Protein AF-A0A0W7X3B5-F1 (afdb_monomer)

Secondary structure (DSSP, 8-state):
----PPPP-PPPPPPTTGGGGS---SS---------TT-PPPPHHHHHHHHHHHHHHHHTT--

Nearest PDB structures (foldseek):
  7z1o-assembly1_Q  TM=4.247E-01  e=5.539E+00  Saccharomyces cerevisiae W303

Radius of gyration: 20.79 Å; Cα contacts (8 Å, |Δi|>4): 8; chains: 1; bounding box: 55×23×41 Å

Organism: NCBI:txid1765722

Foldseek 3Di:
DDDDDDDDPDDDDDDVCPCVVDPDDPADDDDDDDADPVNDDDDPVNVVVVVVVVCVVRVPPPD

Mean predicted aligned error: 12.83 Å

Solvent-accessible surface area (backbone atoms only — not comparable to full-atom values): 4631 Å² total; per-residue (Å²): 137,84,79,81,76,78,77,80,84,75,79,78,83,85,55,94,65,62,68,72,78,50,86,77,69,96,61,91,84,86,87,82,93,82,78,53,94,84,71,53,82,88,46,74,67,54,52,53,51,52,54,50,51,54,50,59,72,61,59,78,74,79,126

Structure (mmCIF, N/CA/C/O backbone):
data_AF-A0A0W7X3B5-F1
#
_entry.id   AF-A0A0W7X3B5-F1
#
loop_
_atom_site.group_PDB
_atom_site.id
_atom_site.type_symbol
_atom_site.label_atom_id
_atom_site.label_alt_id
_atom_site.label_comp_id
_atom_site.label_asym_id
_atom_site.label_entity_id
_atom_site.label_seq_id
_atom_site.pdbx_PDB_ins_code
_atom_site.Cartn_x
_atom_site.Cartn_y
_atom_site.Cartn_z
_atom_site.occupancy
_atom_site.B_iso_or_equiv
_atom_site.auth_seq_id
_atom_site.auth_comp_id
_atom_site.auth_asym_id
_atom_site.auth_atom_id
_atom_site.pdbx_PDB_model_num
ATOM 1 N N . MET A 1 1 ? -41.098 -7.649 -19.423 1.00 47.19 1 MET A N 1
ATOM 2 C CA . MET A 1 1 ? -39.849 -7.973 -18.705 1.00 47.19 1 MET A CA 1
ATOM 3 C C . MET A 1 1 ? -39.893 -7.244 -17.372 1.00 47.19 1 MET A C 1
ATOM 5 O O . MET A 1 1 ? -39.714 -6.035 -17.365 1.00 47.19 1 ME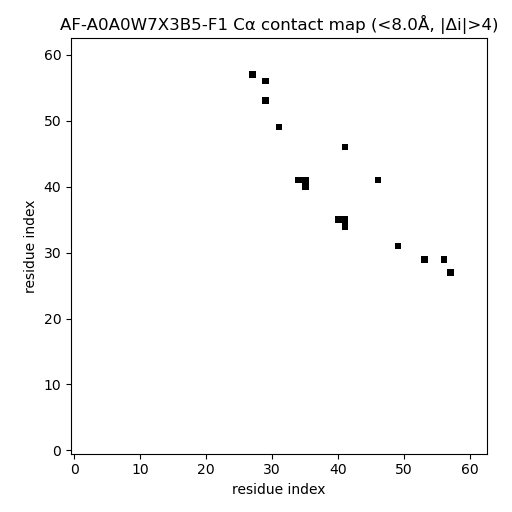T A O 1
ATOM 9 N N . SER A 1 2 ? -40.251 -7.927 -16.282 1.00 52.88 2 SER A N 1
ATOM 10 C CA . SER A 1 2 ? -40.295 -7.298 -14.954 1.00 52.88 2 SER A CA 1
ATOM 11 C C . SER A 1 2 ? -38.899 -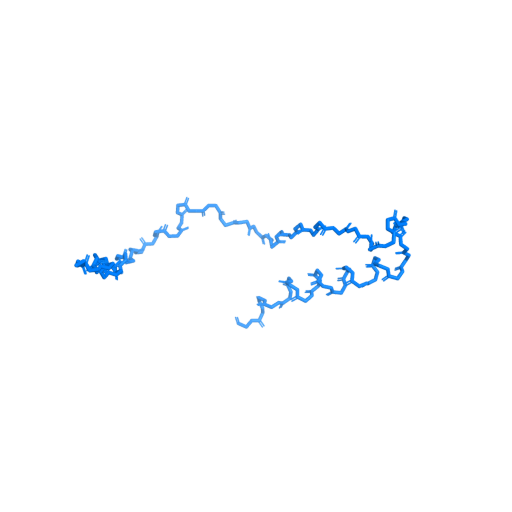7.290 -14.345 1.00 52.88 2 SER A C 1
ATOM 13 O O . SER A 1 2 ? -38.276 -8.343 -14.229 1.00 52.88 2 SER A O 1
ATOM 15 N N . ALA A 1 3 ? -38.414 -6.106 -13.979 1.00 54.50 3 ALA A N 1
ATOM 16 C CA . ALA A 1 3 ? -37.189 -5.947 -13.212 1.00 54.50 3 ALA A CA 1
ATOM 17 C C . ALA A 1 3 ? -37.406 -6.503 -11.796 1.00 54.50 3 ALA A C 1
ATOM 19 O O . ALA A 1 3 ? -38.334 -6.090 -11.101 1.00 54.50 3 ALA A O 1
ATOM 20 N N . LEU A 1 4 ? -36.567 -7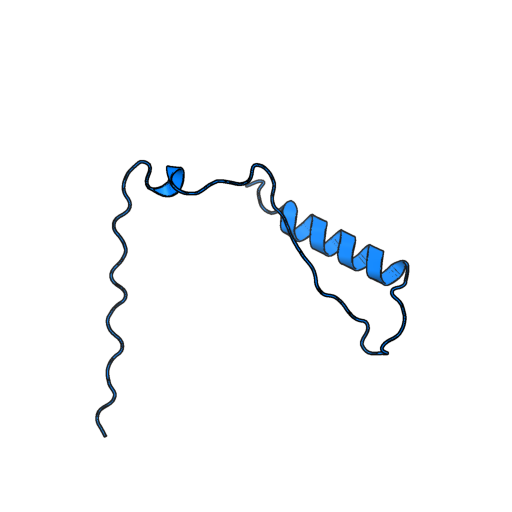.454 -11.383 1.00 54.22 4 LEU A N 1
ATOM 21 C CA . LEU A 1 4 ? -36.517 -7.930 -10.00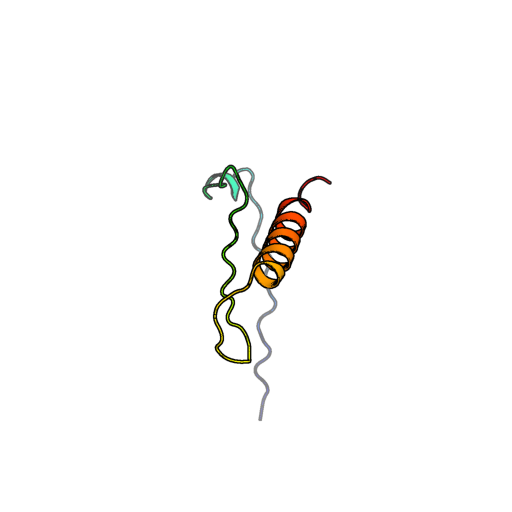5 1.00 54.22 4 LEU A CA 1
ATOM 22 C C . LEU A 1 4 ? -35.945 -6.785 -9.155 1.00 54.22 4 LEU A C 1
ATOM 24 O O . LEU A 1 4 ? -34.771 -6.441 -9.293 1.00 54.22 4 LEU A O 1
ATOM 28 N N . ALA A 1 5 ? -36.776 -6.146 -8.332 1.00 67.06 5 ALA A N 1
ATOM 29 C CA . ALA A 1 5 ? 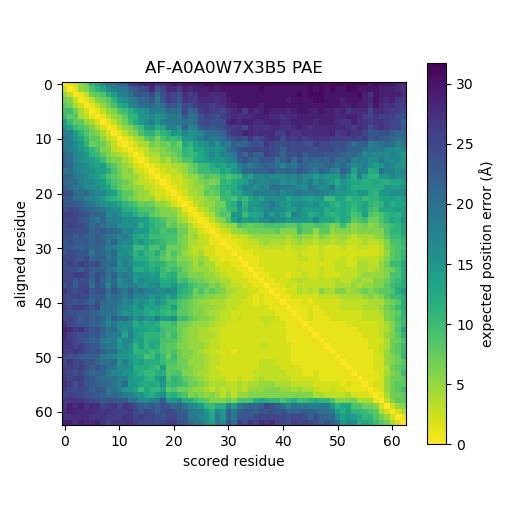-36.304 -5.144 -7.385 1.00 67.06 5 ALA A CA 1
ATOM 30 C C . ALA A 1 5 ? -35.341 -5.816 -6.393 1.00 67.06 5 ALA A C 1
ATOM 32 O O . ALA A 1 5 ? -35.682 -6.838 -5.796 1.00 67.06 5 ALA A O 1
ATOM 33 N N . ALA A 1 6 ? -34.132 -5.270 -6.240 1.00 67.19 6 ALA A N 1
ATOM 34 C CA . ALA A 1 6 ? -33.192 -5.747 -5.232 1.00 67.19 6 ALA A CA 1
ATOM 35 C C . ALA A 1 6 ? -33.817 -5.570 -3.833 1.00 67.19 6 ALA A C 1
ATOM 37 O O . ALA A 1 6 ? -34.432 -4.528 -3.584 1.00 67.19 6 ALA A O 1
ATOM 38 N N . PRO A 1 7 ? -33.700 -6.558 -2.926 1.00 66.12 7 PRO A N 1
ATOM 39 C CA . PRO A 1 7 ? -34.254 -6.432 -1.586 1.00 66.12 7 PRO A CA 1
ATOM 40 C C . PRO A 1 7 ? -33.593 -5.258 -0.858 1.00 66.12 7 PRO A C 1
ATOM 42 O O . PRO A 1 7 ? -32.391 -5.020 -1.000 1.00 66.12 7 PRO A O 1
ATOM 45 N N . ALA A 1 8 ? -34.391 -4.513 -0.092 1.00 69.12 8 ALA A N 1
ATOM 46 C CA . ALA A 1 8 ? -33.890 -3.437 0.750 1.00 69.12 8 ALA A CA 1
ATOM 47 C C . ALA A 1 8 ? -32.844 -4.002 1.720 1.00 69.12 8 ALA A C 1
ATOM 49 O O . ALA A 1 8 ? -33.081 -5.028 2.356 1.00 69.12 8 ALA A O 1
ATOM 50 N N . ALA A 1 9 ? -31.683 -3.353 1.811 1.00 69.31 9 ALA A N 1
ATOM 51 C CA . ALA A 1 9 ? -30.644 -3.747 2.749 1.00 69.31 9 ALA A CA 1
ATOM 52 C C . ALA A 1 9 ? -31.159 -3.539 4.180 1.00 69.31 9 ALA A C 1
ATOM 54 O O . ALA A 1 9 ? -31.240 -2.410 4.665 1.00 69.31 9 ALA A O 1
ATOM 55 N N . GLU A 1 10 ? -31.546 -4.626 4.840 1.00 74.06 10 GLU A N 1
ATOM 56 C CA . GLU A 1 10 ? -31.896 -4.612 6.253 1.00 74.06 10 GLU A CA 1
ATOM 57 C C . GLU A 1 10 ? -30.618 -4.373 7.065 1.00 74.06 10 GLU A C 1
ATOM 59 O O . GLU A 1 10 ? -29.610 -5.063 6.893 1.00 74.06 10 GLU A O 1
ATOM 64 N N . ALA A 1 11 ? -30.622 -3.341 7.906 1.00 72.19 11 ALA A N 1
ATOM 65 C CA . ALA A 1 11 ? -29.468 -3.017 8.729 1.00 72.19 11 ALA A CA 1
ATOM 66 C C . ALA A 1 11 ? -29.287 -4.095 9.807 1.00 72.19 11 ALA A C 1
ATOM 68 O O . ALA A 1 11 ? -30.181 -4.316 10.621 1.00 72.19 11 ALA A O 1
ATOM 69 N N . THR A 1 12 ? -28.119 -4.742 9.839 1.00 74.06 12 THR A N 1
ATOM 70 C CA . THR A 1 12 ? -27.773 -5.708 10.888 1.00 74.06 12 THR A CA 1
ATOM 71 C C . THR A 1 12 ? -27.831 -5.024 12.262 1.00 74.06 12 THR A C 1
ATOM 73 O O . THR A 1 12 ? -27.093 -4.055 12.472 1.00 74.06 12 THR A O 1
ATOM 76 N N . PRO A 1 13 ? -28.656 -5.506 13.212 1.00 72.31 13 PRO A N 1
ATOM 77 C CA . PRO A 1 13 ? -28.704 -4.954 14.561 1.00 72.31 13 PRO A CA 1
ATOM 78 C C . PRO A 1 13 ? -27.322 -5.038 15.213 1.00 72.31 13 PRO A C 1
ATOM 80 O O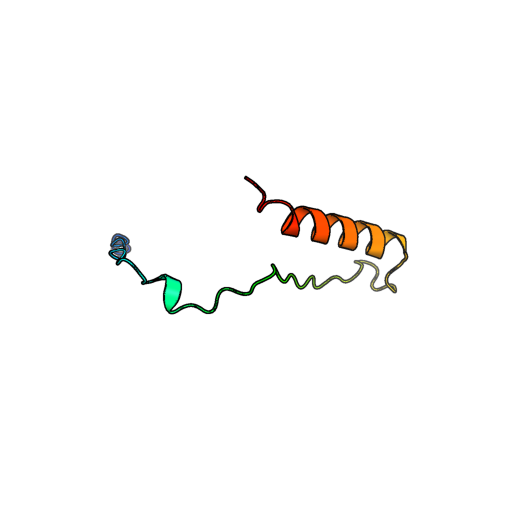 . PRO A 1 13 ? -26.702 -6.099 15.205 1.00 72.31 13 PRO A O 1
ATOM 83 N N . LEU A 1 14 ? -26.830 -3.928 15.763 1.00 79.12 14 LEU A N 1
ATOM 84 C CA . LEU A 1 14 ? -25.548 -3.889 16.466 1.00 79.12 14 LEU A CA 1
ATOM 85 C C . LEU A 1 14 ? -25.753 -4.294 17.930 1.00 79.12 14 LEU A C 1
ATOM 87 O O . LEU A 1 14 ? -26.496 -3.625 18.649 1.00 79.12 14 LEU A O 1
ATOM 91 N N . SER A 1 15 ? -25.081 -5.351 18.394 1.00 77.62 15 SER A N 1
ATOM 92 C CA . SER A 1 15 ? -25.051 -5.707 19.819 1.00 77.62 15 SER A CA 1
ATOM 93 C C . SER A 1 15 ? -23.767 -5.213 20.504 1.00 77.62 15 SER A C 1
ATOM 95 O O . SER A 1 15 ? -22.688 -5.225 19.894 1.00 77.62 15 SER A O 1
ATOM 97 N N . PRO A 1 16 ? -23.819 -4.829 21.795 1.00 78.62 16 PRO A N 1
ATOM 98 C CA . PRO A 1 16 ? -22.608 -4.629 22.584 1.00 78.62 16 PRO A CA 1
ATOM 99 C C . PRO A 1 16 ? -21.719 -5.879 22.504 1.00 78.62 16 PRO A C 1
ATOM 101 O O . PRO A 1 16 ? -22.194 -6.998 22.685 1.00 78.62 16 PRO A O 1
ATOM 104 N N . GLY A 1 17 ? -20.438 -5.705 22.174 1.00 74.62 17 GLY A N 1
ATOM 105 C CA . GLY A 1 17 ? -19.485 -6.816 22.054 1.00 74.62 17 GLY A CA 1
ATOM 106 C C . GLY A 1 17 ? -19.487 -7.572 20.718 1.00 74.62 17 GLY A C 1
ATOM 107 O O . GLY A 1 17 ? -18.628 -8.428 20.533 1.00 74.62 17 GLY A O 1
ATOM 108 N N . GLN A 1 18 ? -20.344 -7.231 19.748 1.00 80.44 18 GLN A N 1
ATOM 109 C CA . GLN A 1 18 ? -20.342 -7.864 18.415 1.00 80.44 18 GLN A CA 1
ATOM 110 C C . GLN A 1 18 ? -18.975 -7.778 17.715 1.00 80.44 18 GLN A C 1
ATOM 112 O O . GLN A 1 18 ? -18.544 -8.713 17.044 1.00 80.44 18 GLN A O 1
ATOM 117 N N . LEU A 1 19 ? -18.258 -6.670 17.918 1.00 77.12 19 LEU A N 1
ATOM 118 C CA . LEU A 1 19 ? -16.917 -6.467 17.367 1.00 77.12 19 LEU A CA 1
ATOM 119 C C . LEU A 1 19 ? -15.820 -7.226 18.128 1.00 77.12 19 LEU A C 1
ATOM 121 O O . LEU A 1 19 ? -14.761 -7.469 17.559 1.00 77.12 19 LEU A O 1
ATOM 125 N N . ALA A 1 20 ? -16.064 -7.640 19.377 1.00 77.81 20 ALA A N 1
ATOM 126 C CA . ALA A 1 20 ? -15.089 -8.384 20.180 1.00 77.81 20 ALA A CA 1
ATOM 127 C C . ALA A 1 20 ? -14.852 -9.811 19.651 1.00 77.81 20 ALA A C 1
ATOM 129 O O . ALA A 1 20 ? -13.832 -10.423 19.960 1.00 77.81 20 ALA A O 1
ATOM 130 N N . LEU A 1 21 ? -15.772 -10.326 18.825 1.00 80.44 21 LEU A N 1
ATOM 131 C CA . LEU A 1 21 ? -15.626 -11.605 18.125 1.00 80.44 21 LEU A CA 1
ATOM 132 C C . LEU A 1 21 ? -14.585 -11.544 16.998 1.00 80.44 21 LEU A C 1
ATOM 134 O O . LEU A 1 21 ? -14.055 -12.575 16.583 1.00 80.44 21 LEU A O 1
ATOM 138 N N . PHE A 1 22 ? -14.271 -10.345 16.504 1.00 79.19 22 PHE A N 1
ATOM 139 C CA . PHE A 1 22 ? -13.284 -10.152 15.453 1.00 79.19 22 PHE A CA 1
ATOM 140 C C . PHE A 1 22 ? -11.918 -9.886 16.075 1.00 79.19 22 PHE A C 1
ATOM 142 O O . PHE A 1 22 ? -11.751 -9.014 16.928 1.00 79.19 22 PHE A O 1
ATOM 149 N N . ARG A 1 23 ? -10.900 -10.619 15.616 1.00 74.44 23 ARG A N 1
ATOM 150 C CA . ARG A 1 23 ? -9.517 -10.334 16.002 1.00 74.44 23 ARG A CA 1
ATOM 151 C C . ARG A 1 23 ? -9.109 -8.980 15.432 1.00 74.44 23 ARG A C 1
ATOM 153 O O . ARG A 1 23 ? -8.792 -8.866 14.250 1.00 74.44 23 ARG A O 1
ATOM 160 N N . VAL A 1 24 ? -9.083 -7.961 16.283 1.00 72.38 24 VAL A N 1
ATOM 161 C CA . VAL A 1 24 ? -8.507 -6.663 15.938 1.00 72.38 24 VAL A CA 1
ATOM 162 C C . VAL A 1 24 ? -6.991 -6.822 15.911 1.00 72.38 24 VAL A C 1
ATOM 164 O O . VAL A 1 24 ? -6.360 -7.080 16.935 1.00 72.38 24 VAL A O 1
ATOM 167 N N . GLN A 1 25 ? -6.388 -6.692 14.731 1.00 72.06 25 GLN A N 1
ATOM 168 C CA . GLN A 1 25 ? -4.935 -6.611 14.636 1.00 72.06 25 GLN A CA 1
ATOM 169 C C . GLN A 1 25 ? -4.460 -5.323 15.316 1.00 72.06 25 GLN A C 1
ATOM 171 O O . GLN A 1 25 ? -4.972 -4.236 15.047 1.00 72.06 25 GLN A O 1
ATOM 176 N N . ALA A 1 26 ? -3.458 -5.442 16.191 1.00 71.94 26 ALA A N 1
ATOM 177 C CA . ALA A 1 26 ? -2.923 -4.314 16.955 1.00 71.94 26 ALA A CA 1
ATOM 178 C C . ALA A 1 26 ? -2.305 -3.217 16.068 1.00 71.94 26 ALA A C 1
ATOM 180 O O . ALA A 1 26 ? -2.139 -2.083 16.513 1.00 71.94 26 ALA A O 1
ATOM 181 N N . ARG A 1 27 ? -1.947 -3.541 14.818 1.00 73.31 27 ARG A N 1
ATOM 182 C CA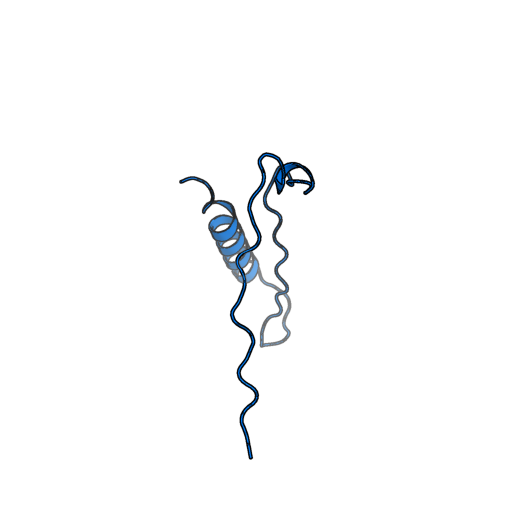 . ARG A 1 27 ? -1.356 -2.609 13.855 1.00 73.31 27 ARG A CA 1
ATOM 183 C C . ARG A 1 27 ? -2.008 -2.769 12.483 1.00 73.31 27 ARG A C 1
ATOM 185 O O . ARG A 1 27 ? -2.311 -3.900 12.105 1.00 73.31 27 ARG A O 1
ATOM 192 N N . PRO A 1 28 ? -2.206 -1.670 11.735 1.00 76.38 28 PRO A N 1
ATOM 193 C CA . PRO A 1 28 ? -2.654 -1.753 10.354 1.00 76.38 28 PRO A CA 1
ATOM 194 C C . PRO A 1 28 ? -1.601 -2.483 9.512 1.00 76.38 28 PRO A C 1
ATOM 196 O O . PRO A 1 28 ? -0.408 -2.194 9.609 1.00 76.38 28 PRO A O 1
ATOM 199 N N . HIS A 1 29 ? -2.056 -3.426 8.694 1.00 81.12 29 HIS A N 1
ATOM 200 C CA . HIS A 1 29 ? -1.236 -4.148 7.729 1.00 81.12 29 HIS A CA 1
ATOM 201 C C . HIS A 1 29 ? -1.682 -3.770 6.313 1.00 81.12 29 HIS A C 1
ATOM 203 O O . HIS A 1 29 ? -2.881 -3.700 6.044 1.00 81.12 29 HIS A O 1
ATOM 209 N N . LEU A 1 30 ? -0.725 -3.525 5.417 1.00 85.81 30 LEU A N 1
ATOM 210 C CA . LEU A 1 30 ? -0.972 -3.168 4.021 1.00 85.81 30 LEU A CA 1
ATOM 211 C C . LEU A 1 30 ? -0.034 -3.968 3.118 1.00 85.81 30 LEU A C 1
ATOM 213 O O . LEU A 1 30 ? 1.179 -3.951 3.315 1.00 85.81 30 LEU A O 1
ATOM 217 N N . THR A 1 31 ? -0.606 -4.595 2.097 1.00 91.81 31 THR A N 1
ATOM 218 C CA . THR A 1 31 ? 0.128 -5.211 0.990 1.00 91.81 31 THR A CA 1
ATOM 219 C C . THR A 1 31 ? -0.106 -4.369 -0.257 1.00 91.81 31 THR A C 1
ATOM 221 O O . THR A 1 31 ? -1.242 -3.979 -0.525 1.00 91.81 31 THR A O 1
ATOM 224 N N . ILE A 1 32 ? 0.964 -4.050 -0.989 1.00 90.94 32 ILE A N 1
ATOM 225 C CA . ILE A 1 32 ? 0.890 -3.310 -2.250 1.00 90.94 32 ILE A CA 1
ATOM 226 C C . ILE A 1 32 ? 1.552 -4.160 -3.327 1.00 90.94 32 ILE A C 1
ATOM 228 O O . ILE A 1 32 ? 2.772 -4.321 -3.323 1.00 90.94 32 ILE A O 1
ATOM 232 N N . ASP A 1 33 ? 0.742 -4.661 -4.251 1.00 93.31 33 ASP A N 1
ATOM 233 C CA . ASP A 1 33 ? 1.229 -5.318 -5.456 1.00 93.31 33 ASP A CA 1
ATOM 234 C C . ASP A 1 33 ? 1.565 -4.242 -6.490 1.00 93.31 33 ASP A C 1
ATOM 236 O O . ASP A 1 33 ? 0.702 -3.467 -6.910 1.00 93.31 33 ASP A O 1
ATOM 240 N N . TYR A 1 34 ? 2.840 -4.148 -6.861 1.00 91.62 34 TYR A N 1
ATOM 241 C CA . TYR A 1 34 ? 3.330 -3.118 -7.771 1.00 91.62 34 TYR A CA 1
ATOM 242 C C . TYR A 1 34 ? 4.299 -3.707 -8.790 1.00 91.62 34 TYR A C 1
ATOM 244 O O . TYR A 1 34 ? 5.255 -4.398 -8.440 1.00 91.62 34 TYR A O 1
ATOM 252 N N . ALA A 1 35 ? 4.062 -3.371 -10.053 1.00 94.38 35 ALA A N 1
ATOM 253 C CA . ALA A 1 35 ? 4.950 -3.642 -11.169 1.00 94.38 35 ALA A CA 1
ATOM 254 C C . ALA A 1 35 ? 5.064 -2.372 -12.011 1.00 94.38 35 ALA A C 1
ATOM 256 O O . ALA A 1 35 ? 4.082 -1.647 -12.195 1.00 94.38 35 ALA A O 1
ATOM 257 N N . ARG A 1 36 ? 6.263 -2.093 -12.524 1.00 93.75 36 ARG A N 1
ATOM 258 C CA . ARG A 1 36 ? 6.449 -0.960 -13.427 1.00 93.75 36 ARG A CA 1
ATOM 259 C C . ARG A 1 36 ? 5.829 -1.280 -14.791 1.00 93.75 36 ARG A C 1
ATOM 261 O O . ARG A 1 36 ? 5.895 -2.428 -15.234 1.00 93.75 36 ARG A O 1
ATOM 268 N N . PRO A 1 37 ? 5.257 -0.281 -15.483 1.00 92.38 37 PRO A N 1
ATOM 269 C CA . PRO A 1 37 ? 4.612 -0.494 -16.778 1.00 92.38 37 PRO A CA 1
ATOM 270 C C . PRO A 1 37 ? 5.599 -0.903 -17.877 1.00 92.38 37 PRO A C 1
ATOM 272 O O . PRO A 1 37 ? 5.205 -1.545 -18.843 1.00 92.38 37 PRO A O 1
ATOM 275 N N . ASP A 1 38 ? 6.878 -0.555 -17.728 1.00 94.12 38 ASP A N 1
ATOM 276 C CA . ASP A 1 38 ? 7.951 -0.968 -18.634 1.00 94.12 38 ASP A CA 1
ATOM 277 C C . ASP A 1 38 ? 8.458 -2.396 -18.356 1.00 94.12 38 ASP A C 1
ATOM 279 O O . ASP A 1 38 ? 9.357 -2.870 -19.048 1.00 94.12 38 ASP A O 1
ATOM 283 N N . GLY A 1 39 ? 7.914 -3.082 -17.343 1.00 95.62 39 GLY A N 1
ATOM 284 C CA . GLY A 1 39 ? 8.369 -4.405 -16.909 1.00 95.62 39 GLY A CA 1
ATOM 285 C C . GLY A 1 39 ? 9.773 -4.410 -16.298 1.00 95.62 39 GLY A C 1
ATOM 286 O O . GLY A 1 39 ? 10.316 -5.477 -16.013 1.00 95.62 39 GLY A O 1
ATOM 287 N N . GLY A 1 40 ? 10.374 -3.233 -16.104 1.00 94.62 40 GLY A N 1
ATOM 288 C CA . GLY A 1 40 ? 11.708 -3.091 -15.548 1.00 94.62 40 GLY A CA 1
ATOM 289 C C . GLY A 1 40 ? 11.749 -3.374 -14.044 1.00 94.62 40 GLY A C 1
ATOM 290 O O . GLY A 1 40 ? 10.715 -3.377 -13.366 1.00 94.62 40 GLY A O 1
ATOM 291 N N . PRO A 1 41 ? 12.955 -3.570 -13.480 1.00 96.50 41 PRO A N 1
ATOM 292 C CA . PRO A 1 41 ? 13.110 -3.722 -12.043 1.00 96.50 41 PRO A CA 1
ATOM 293 C C . PRO A 1 41 ? 12.656 -2.456 -11.309 1.00 96.50 41 PRO A C 1
ATOM 295 O O . PRO A 1 41 ? 12.716 -1.339 -11.840 1.00 96.50 41 PRO A O 1
ATOM 298 N N . LEU A 1 42 ? 12.235 -2.641 -10.058 1.00 94.81 42 LEU A N 1
ATOM 299 C CA . LEU A 1 42 ? 11.916 -1.530 -9.170 1.00 94.81 42 LEU A CA 1
ATOM 300 C C . LEU A 1 42 ? 13.167 -0.704 -8.883 1.00 94.81 42 LEU A C 1
ATOM 302 O O . LEU A 1 42 ? 14.243 -1.239 -8.611 1.00 94.81 42 LEU A O 1
ATOM 306 N N . THR A 1 43 ? 13.003 0.612 -8.918 1.00 96.44 43 THR A N 1
ATOM 307 C CA . THR A 1 43 ? 14.063 1.576 -8.627 1.00 96.44 43 THR A CA 1
ATOM 308 C C . THR A 1 43 ? 13.879 2.178 -7.238 1.00 96.44 43 THR A C 1
ATOM 310 O O . THR A 1 43 ? 12.809 2.096 -6.631 1.00 96.44 43 THR A O 1
ATOM 313 N N . GLY A 1 44 ? 14.907 2.869 -6.738 1.00 96.44 44 GLY A N 1
ATOM 314 C CA . GLY A 1 44 ? 14.801 3.621 -5.484 1.00 96.44 44 GLY A CA 1
ATOM 315 C C . GLY A 1 44 ? 13.667 4.658 -5.484 1.00 96.44 44 GLY A C 1
ATOM 316 O O . GLY A 1 44 ? 13.046 4.882 -4.446 1.00 96.44 44 GLY A O 1
ATOM 317 N N . ALA A 1 45 ? 13.344 5.245 -6.643 1.00 95.75 45 ALA A N 1
ATOM 318 C CA . ALA A 1 45 ? 12.234 6.186 -6.772 1.00 95.75 45 ALA A CA 1
ATOM 319 C C . ALA A 1 45 ? 10.873 5.495 -6.579 1.00 95.75 45 ALA A C 1
ATOM 321 O O . ALA A 1 45 ? 10.018 6.025 -5.867 1.00 95.75 45 ALA A O 1
ATOM 322 N N . ASP A 1 46 ? 10.698 4.290 -7.132 1.00 95.38 46 ASP A N 1
ATOM 323 C CA . ASP A 1 46 ? 9.485 3.486 -6.929 1.00 95.38 46 ASP A CA 1
ATOM 324 C C . ASP A 1 46 ? 9.291 3.168 -5.440 1.00 95.38 46 ASP A C 1
ATOM 326 O O . ASP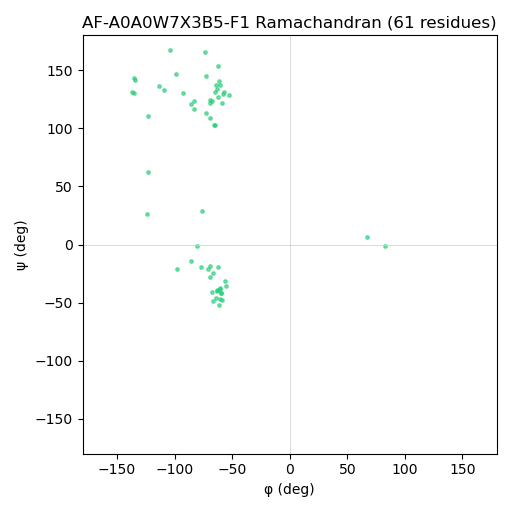 A 1 46 ? 8.217 3.399 -4.880 1.00 95.38 46 ASP A O 1
ATOM 330 N N . PHE A 1 47 ? 10.357 2.732 -4.759 1.00 95.50 47 PHE A N 1
ATOM 331 C CA . PHE A 1 47 ? 10.310 2.466 -3.319 1.00 95.50 47 PHE A CA 1
ATOM 332 C C . PHE A 1 47 ? 9.956 3.712 -2.499 1.00 95.50 47 PHE A C 1
ATOM 334 O O . PHE A 1 47 ? 9.191 3.610 -1.538 1.00 95.50 47 PHE A O 1
ATOM 341 N N . ALA A 1 48 ? 10.453 4.895 -2.872 1.00 96.19 48 ALA A N 1
ATOM 342 C CA . ALA A 1 48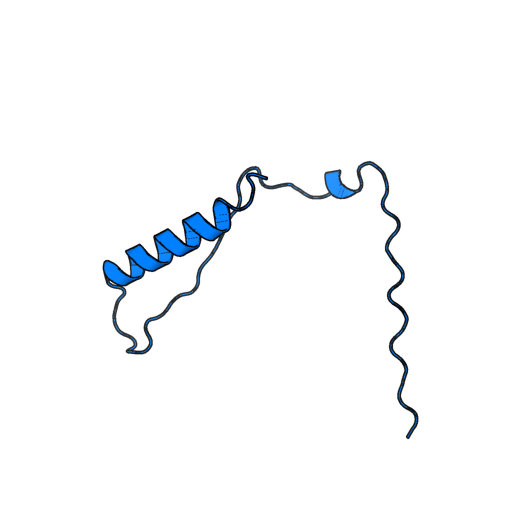 ? 10.117 6.139 -2.178 1.00 96.19 48 ALA A CA 1
ATOM 343 C C . ALA A 1 48 ? 8.618 6.478 -2.285 1.00 96.19 48 ALA A C 1
ATOM 345 O O . ALA A 1 48 ? 8.003 6.901 -1.297 1.00 96.19 48 ALA A O 1
ATOM 346 N N . VAL A 1 49 ? 8.016 6.248 -3.457 1.00 94.31 49 VAL A N 1
ATOM 347 C CA . VAL A 1 49 ? 6.574 6.429 -3.681 1.00 94.31 49 VAL A CA 1
ATOM 348 C C . VAL A 1 49 ? 5.766 5.408 -2.882 1.00 94.31 49 VAL A C 1
ATOM 350 O O . VAL A 1 49 ? 4.853 5.801 -2.151 1.00 94.31 49 VAL A O 1
ATOM 353 N N . LEU A 1 50 ? 6.131 4.123 -2.946 1.00 94.81 50 LEU A N 1
ATOM 354 C CA . LEU A 1 50 ? 5.461 3.056 -2.193 1.00 94.81 50 LEU A CA 1
ATOM 355 C C . LEU A 1 50 ? 5.530 3.301 -0.679 1.00 94.81 50 LEU A C 1
ATOM 357 O O . LEU A 1 50 ? 4.523 3.181 0.019 1.00 94.81 50 LEU A O 1
ATOM 361 N N . ALA A 1 51 ? 6.682 3.744 -0.171 1.00 93.25 51 ALA A N 1
ATOM 362 C CA . ALA A 1 51 ? 6.842 4.106 1.235 1.00 93.25 51 ALA A CA 1
ATOM 363 C C . ALA A 1 51 ? 5.957 5.299 1.629 1.00 93.25 51 ALA A C 1
ATOM 365 O O . ALA A 1 51 ? 5.386 5.320 2.723 1.00 93.25 51 ALA A O 1
ATOM 366 N N . ARG A 1 52 ? 5.814 6.301 0.749 1.00 93.38 52 ARG A N 1
ATOM 367 C CA . ARG A 1 52 ? 4.908 7.433 0.984 1.00 93.38 52 ARG A CA 1
ATOM 368 C C . ARG A 1 52 ? 3.449 6.974 1.038 1.00 93.38 52 ARG A C 1
ATOM 370 O O . ARG A 1 52 ? 2.752 7.366 1.970 1.00 93.38 52 ARG A O 1
ATOM 377 N N . LEU A 1 53 ? 3.021 6.129 0.099 1.00 91.62 53 LEU A N 1
ATOM 378 C CA . LEU A 1 53 ? 1.671 5.555 0.077 1.00 91.62 53 LEU A CA 1
ATOM 379 C C . LEU A 1 53 ? 1.378 4.755 1.351 1.00 91.62 53 LEU A C 1
ATOM 381 O O . LEU A 1 53 ? 0.354 4.985 1.995 1.00 91.62 53 LEU A O 1
ATOM 385 N N . ALA A 1 54 ? 2.305 3.884 1.760 1.00 90.31 54 ALA A N 1
ATOM 386 C CA . ALA A 1 54 ? 2.162 3.078 2.968 1.00 90.31 54 ALA A CA 1
ATOM 387 C C . ALA A 1 54 ? 2.019 3.941 4.231 1.00 90.31 54 ALA A C 1
ATOM 389 O O . ALA A 1 54 ? 1.158 3.672 5.071 1.00 90.31 54 ALA A O 1
ATOM 390 N N . ARG A 1 55 ? 2.802 5.024 4.351 1.00 88.88 55 ARG A N 1
ATOM 391 C CA . ARG A 1 55 ? 2.654 5.984 5.458 1.00 88.88 55 ARG A CA 1
ATOM 392 C C . ARG A 1 55 ? 1.276 6.639 5.448 1.00 88.88 55 ARG A C 1
ATOM 394 O O . ARG A 1 55 ? 0.580 6.574 6.450 1.00 88.88 55 ARG A O 1
ATOM 401 N N . THR A 1 56 ? 0.839 7.198 4.320 1.00 86.31 56 THR A N 1
ATOM 402 C CA . THR A 1 56 ? -0.474 7.862 4.235 1.00 86.31 56 THR A CA 1
ATOM 403 C C . THR A 1 56 ? -1.641 6.920 4.548 1.00 86.31 56 THR A C 1
ATOM 405 O O . THR A 1 56 ? -2.602 7.332 5.196 1.00 86.31 56 THR A O 1
ATOM 408 N N . ALA A 1 57 ? -1.563 5.659 4.119 1.00 83.69 57 ALA A N 1
ATOM 409 C CA . ALA A 1 57 ? -2.592 4.657 4.390 1.00 83.69 57 ALA A CA 1
ATOM 410 C C . ALA A 1 57 ? -2.657 4.244 5.871 1.00 83.69 57 ALA A C 1
ATOM 412 O O . ALA A 1 57 ? -3.718 3.860 6.357 1.00 83.69 57 ALA A O 1
ATOM 413 N N . THR A 1 58 ? -1.538 4.333 6.594 1.00 80.62 58 THR A N 1
ATOM 414 C CA . THR A 1 58 ? -1.440 3.900 7.997 1.00 80.62 58 THR A CA 1
ATOM 415 C C . THR A 1 58 ? -1.575 5.042 9.006 1.00 80.62 58 THR A C 1
ATOM 417 O O . THR A 1 58 ? -1.944 4.781 10.149 1.00 80.62 58 THR A O 1
ATOM 420 N N . THR A 1 59 ? -1.345 6.301 8.609 1.00 71.94 59 THR A N 1
ATOM 421 C CA . THR A 1 59 ? -1.465 7.475 9.496 1.00 71.94 59 THR A CA 1
ATOM 422 C C . THR A 1 59 ? -2.879 8.046 9.591 1.00 71.94 59 THR A C 1
ATOM 424 O O . THR A 1 59 ? -3.155 8.800 10.517 1.00 71.94 59 THR A O 1
ATOM 427 N N . ARG A 1 60 ? -3.811 7.679 8.699 1.00 59.03 60 ARG A N 1
ATOM 428 C CA . ARG A 1 60 ? -5.207 8.174 8.709 1.00 59.03 60 ARG A CA 1
ATOM 429 C C . ARG A 1 60 ? -6.094 7.515 9.792 1.00 59.03 60 ARG A C 1
ATOM 431 O O . ARG A 1 60 ? -7.290 7.350 9.592 1.00 59.03 60 ARG A O 1
ATOM 438 N N . LYS A 1 61 ? -5.494 7.089 10.911 1.00 52.41 61 LYS A N 1
ATOM 439 C CA . LYS A 1 61 ? -6.156 6.497 12.093 1.00 52.41 61 LYS A CA 1
ATOM 440 C C . LYS A 1 61 ? -5.819 7.275 13.378 1.00 52.41 61 LYS A C 1
ATOM 442 O O . LYS A 1 61 ? -5.770 6.698 14.460 1.00 52.41 61 LYS A O 1
ATOM 447 N N . ALA A 1 62 ? -5.506 8.558 13.234 1.00 48.72 62 ALA A N 1
ATOM 448 C CA . ALA A 1 62 ? -5.310 9.492 14.332 1.00 48.72 62 ALA A CA 1
ATOM 449 C C . ALA A 1 62 ? -6.270 10.672 14.143 1.00 48.72 62 ALA A C 1
ATOM 451 O O . ALA A 1 62 ? -5.824 11.781 13.890 1.00 48.72 62 ALA A O 1
ATOM 452 N N . ASP A 1 63 ? -7.567 10.373 14.168 1.00 44.25 63 ASP A N 1
ATOM 453 C CA . ASP A 1 63 ? -8.670 11.293 14.466 1.00 44.25 63 ASP A CA 1
ATOM 454 C C . ASP A 1 63 ? -9.766 10.470 15.160 1.00 44.25 63 ASP A C 1
ATOM 456 O O . ASP A 1 63 ? -10.023 9.330 14.692 1.00 44.25 63 ASP A O 1
#

pLDDT: mean 79.77, std 14.31, range [44.25, 96.5]

Sequence (63 aa):
MSALAAPAAEATPLSPGQLALFRVQARPHLTIDYARPDGGPLTGADFAVLARLARTATTRKAD